Protein AF-E9I2T6-F1 (afdb_monomer)

Nearest PDB structures (foldseek):
  4p13-assembly1_A  TM=9.176E-01  e=4.698E-03  Homo sapiens
  8w0u-assembly1_B  TM=8.744E-01  e=1.359E+00  Homo sapiens

Organism: Daphnia pulex (NCBI:txid6669)

pLDDT: mean 71.27, std 19.8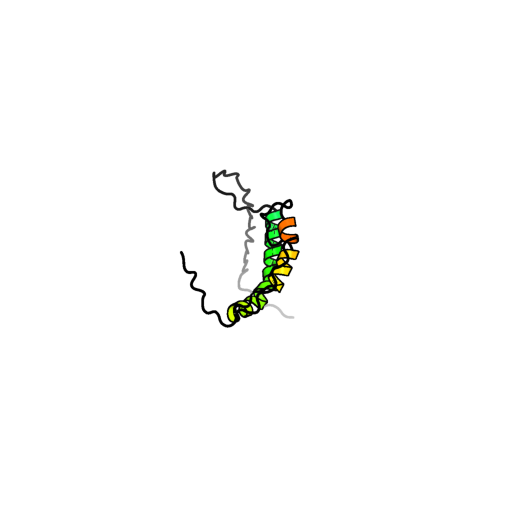, range [34.56, 97.5]

InterPro domains:
  IPR009100 Acyl-CoA dehydrogenase/oxidase, N-terminal and middle domain superfamily [SSF56645] (36-96)
  IPR013786 Acyl-CoA dehydrogenase/oxidase, N-terminal [PF02771] (41-94)
  IPR037069 Acyl-CoA dehydrogenase/oxidase, N-terminal domain superfamily [G3DSA:1.10.540.10] (24-97)

Foldseek 3Di:
DDDDDDDDDDDPPPPPPPPPPPPPPPPDDPPPPVDDDPDDDPVRVVLVVVVVVLCVPPPVVCVVVCVVLVADPVVSVVVCVVVVVPDPVDPPVCVVVVVVPDPPPRDDRPPDDPPPPPPDD

Mean predicted aligned error: 17.45 Å

Sequence (121 aa):
MAQLIKSMAGPVTLRRSFLLINMNFSAKSPQQSAGYCFELTPEQLEIQQLARQFSLSEIIPVAAHHDRTGEYPWDIIKKAHGLGLMNHHIPEEFEWILHSLPLLPQPKSIPNRKIVKWQST

Structure (mmCIF, N/CA/C/O backbone):
data_AF-E9I2T6-F1
#
_entry.id   AF-E9I2T6-F1
#
loop_
_atom_site.group_PDB
_atom_site.id
_atom_site.type_symbol
_atom_site.label_atom_id
_atom_site.label_alt_id
_atom_site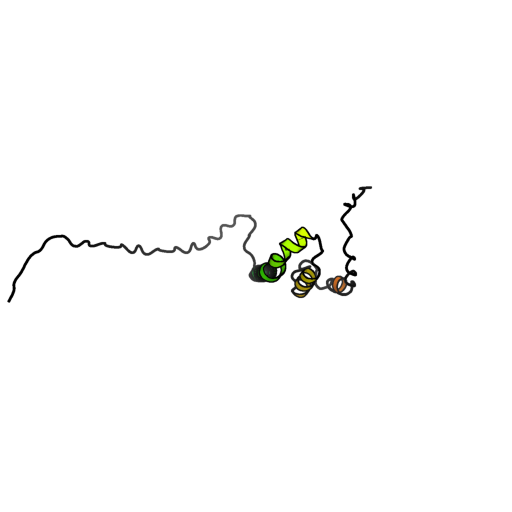.label_comp_id
_atom_site.label_asym_id
_atom_site.label_entity_id
_atom_site.label_seq_id
_atom_site.pdbx_PDB_ins_code
_atom_site.Cartn_x
_atom_site.Cartn_y
_atom_site.Cartn_z
_atom_site.occupancy
_atom_site.B_iso_or_equiv
_atom_site.auth_seq_id
_atom_site.auth_comp_id
_atom_site.auth_asym_id
_atom_site.auth_atom_id
_atom_site.pdbx_PDB_model_num
ATOM 1 N N . MET A 1 1 ? -72.414 -35.914 -20.788 1.00 43.47 1 MET A N 1
ATOM 2 C CA . MET A 1 1 ? -71.681 -37.044 -21.400 1.00 43.47 1 MET A CA 1
ATOM 3 C C . MET A 1 1 ? -70.197 -36.692 -21.306 1.00 43.47 1 MET A C 1
ATOM 5 O O . MET A 1 1 ? -69.810 -35.746 -21.962 1.00 43.47 1 MET A O 1
ATOM 9 N N . ALA A 1 2 ? -69.348 -37.223 -20.434 1.00 39.66 2 ALA A N 1
ATOM 10 C CA . ALA A 1 2 ? -69.288 -38.544 -19.8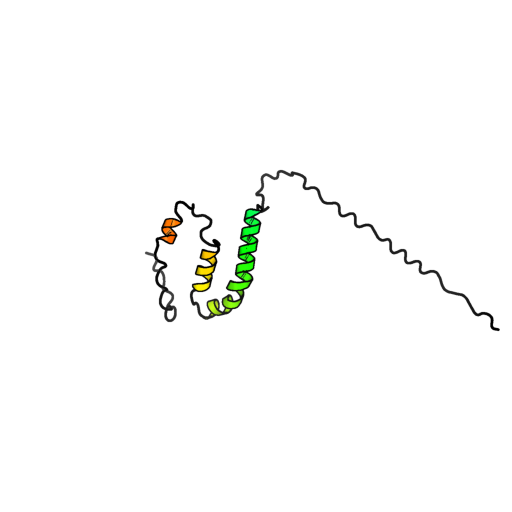38 1.00 39.66 2 ALA A CA 1
ATOM 11 C C . ALA A 1 2 ? -68.725 -38.492 -18.402 1.00 39.66 2 ALA A C 1
ATOM 13 O O . ALA A 1 2 ? -67.948 -37.614 -18.036 1.00 39.66 2 ALA A O 1
ATOM 14 N N . GLN A 1 3 ? -69.179 -39.462 -17.618 1.00 40.84 3 GLN A N 1
ATOM 15 C CA . GLN A 1 3 ? -68.729 -39.855 -16.286 1.00 40.84 3 GLN A CA 1
ATOM 16 C C . GLN A 1 3 ? -67.254 -40.343 -16.323 1.00 40.84 3 GLN A C 1
ATOM 18 O O . GLN A 1 3 ? -66.816 -40.889 -17.328 1.00 40.84 3 GLN A O 1
ATOM 23 N N . LEU A 1 4 ? -66.439 -40.035 -15.304 1.00 50.22 4 LEU A N 1
ATOM 24 C CA . LEU A 1 4 ? -66.057 -40.952 -14.206 1.00 50.22 4 LEU A CA 1
ATOM 25 C C . LEU A 1 4 ? -64.979 -41.994 -14.553 1.00 50.22 4 LEU A C 1
ATOM 27 O O . LEU A 1 4 ? -65.300 -43.014 -15.147 1.00 50.22 4 LEU A O 1
ATOM 31 N N . ILE A 1 5 ? -63.757 -41.805 -14.030 1.00 48.69 5 ILE A N 1
ATOM 32 C CA . ILE A 1 5 ? -62.898 -42.867 -13.452 1.00 48.69 5 ILE A CA 1
ATOM 33 C C . ILE A 1 5 ? -61.743 -42.204 -12.664 1.00 48.69 5 ILE A C 1
ATOM 35 O O . ILE A 1 5 ? -60.906 -41.528 -13.242 1.00 48.69 5 ILE A O 1
ATOM 39 N N . LYS A 1 6 ? -61.824 -42.185 -11.321 1.00 45.25 6 LYS A N 1
ATOM 40 C CA . LYS A 1 6 ? -61.100 -43.067 -10.365 1.00 45.25 6 LYS A CA 1
ATOM 41 C C . LYS A 1 6 ? -59.797 -42.401 -9.876 1.00 45.25 6 LYS A C 1
ATOM 43 O O . LYS A 1 6 ? -58.829 -42.301 -10.607 1.00 45.25 6 LYS A O 1
ATOM 48 N N . SER A 1 7 ? -59.816 -41.697 -8.742 1.00 45.47 7 SER A N 1
ATOM 49 C CA . SER A 1 7 ? -59.573 -42.234 -7.389 1.00 45.47 7 SER A CA 1
ATOM 50 C C . SER A 1 7 ? -58.326 -43.124 -7.292 1.00 45.47 7 SER A C 1
ATOM 52 O O . SER A 1 7 ? -58.299 -44.180 -7.916 1.00 45.47 7 SER A O 1
ATOM 54 N N . MET A 1 8 ? -57.383 -42.690 -6.437 1.00 42.19 8 MET A N 1
ATOM 55 C CA . MET A 1 8 ? -56.433 -43.450 -5.592 1.00 42.19 8 MET A CA 1
ATOM 56 C C . MET A 1 8 ? -54.970 -42.987 -5.741 1.00 42.19 8 MET A C 1
ATOM 58 O O . MET A 1 8 ? -54.266 -43.472 -6.615 1.00 42.19 8 MET A O 1
ATOM 62 N N . ALA A 1 9 ? -54.528 -42.073 -4.859 1.00 50.84 9 ALA A N 1
ATOM 63 C CA . ALA A 1 9 ? -53.241 -42.110 -4.131 1.00 50.84 9 ALA A CA 1
ATOM 64 C C . ALA A 1 9 ? -52.907 -40.740 -3.489 1.00 50.84 9 ALA A C 1
ATOM 66 O O . ALA A 1 9 ? -52.179 -39.944 -4.065 1.00 50.84 9 ALA A O 1
ATOM 67 N N . GLY A 1 10 ? -53.444 -40.506 -2.283 1.00 48.44 10 GLY A N 1
ATOM 68 C CA . GLY A 1 10 ? -52.791 -39.796 -1.167 1.00 48.44 10 GLY A CA 1
ATOM 69 C C . GLY A 1 10 ? -52.488 -38.286 -1.272 1.00 48.44 10 GLY A C 1
ATOM 70 O O . GLY A 1 10 ? -51.835 -37.839 -2.209 1.00 48.44 10 GLY A O 1
ATOM 71 N N . PRO A 1 11 ? -52.827 -37.474 -0.251 1.00 48.34 11 PRO A N 1
ATOM 72 C CA . PRO A 1 11 ? -52.209 -36.166 -0.099 1.00 48.34 11 PRO A CA 1
ATOM 73 C C . PRO A 1 11 ? -50.761 -36.361 0.376 1.00 48.34 11 PRO A C 1
ATOM 75 O O . PRO A 1 11 ? -50.518 -36.717 1.529 1.00 48.34 11 PRO A O 1
ATOM 78 N N . VAL A 1 12 ? -49.776 -36.105 -0.489 1.00 54.19 12 VAL A N 1
ATOM 79 C CA . VAL A 1 12 ? -48.412 -35.814 -0.022 1.00 54.19 12 VAL A CA 1
ATOM 80 C C . VAL A 1 12 ? -48.439 -34.397 0.533 1.00 54.19 12 VAL A C 1
ATOM 82 O O . VAL A 1 12 ? -48.076 -33.419 -0.116 1.00 54.19 12 VAL A O 1
ATOM 85 N N . THR A 1 13 ? -48.934 -34.279 1.760 1.00 46.44 13 THR A N 1
ATOM 86 C CA . THR A 1 13 ? -48.800 -33.073 2.564 1.00 46.44 13 THR A CA 1
ATOM 87 C C . THR A 1 13 ? -47.344 -32.996 3.001 1.00 46.44 13 THR A C 1
ATOM 89 O O . THR A 1 13 ? -46.995 -33.376 4.118 1.00 46.44 13 THR A O 1
ATOM 92 N N . LEU A 1 14 ? -46.457 -32.523 2.123 1.00 46.97 14 LEU A N 1
ATOM 93 C CA . LEU A 1 14 ? -45.132 -32.109 2.557 1.00 46.97 14 LEU A CA 1
ATOM 94 C C . LEU A 1 14 ? -45.321 -30.807 3.339 1.00 46.97 14 LEU A C 1
ATOM 96 O O . LEU A 1 14 ? -45.210 -29.707 2.798 1.00 46.97 14 LEU A O 1
ATOM 100 N N . ARG A 1 15 ? -45.649 -30.942 4.630 1.00 50.78 15 ARG A N 1
ATOM 101 C CA . ARG A 1 15 ? -45.423 -29.899 5.627 1.00 50.78 15 ARG A CA 1
ATOM 102 C C . ARG A 1 15 ? -43.928 -29.601 5.593 1.00 50.78 15 ARG A C 1
ATOM 104 O O . ARG A 1 15 ? -43.145 -30.196 6.325 1.00 50.78 15 ARG A O 1
ATOM 111 N N . ARG A 1 16 ? -43.517 -28.688 4.714 1.00 45.53 16 ARG A N 1
ATOM 112 C CA . ARG A 1 16 ? -42.259 -27.972 4.875 1.00 45.53 16 ARG A CA 1
ATOM 113 C C . ARG A 1 16 ? -42.463 -27.091 6.091 1.00 45.53 16 ARG A C 1
ATOM 115 O O . ARG A 1 16 ? -42.945 -25.970 5.982 1.00 45.53 16 ARG A O 1
ATOM 122 N N . SER A 1 17 ? -42.177 -27.661 7.255 1.00 46.28 17 SER A N 1
ATOM 123 C CA . SER A 1 17 ? -41.916 -26.919 8.473 1.00 46.28 17 SER A CA 1
ATOM 124 C C . SER A 1 17 ? -40.823 -25.911 8.134 1.00 46.28 17 SER A C 1
ATOM 126 O O . SER A 1 17 ? -39.640 -26.241 8.126 1.00 46.28 17 SER A O 1
ATOM 128 N N . PHE A 1 18 ? -41.234 -24.700 7.761 1.00 48.66 18 PHE A N 1
ATOM 129 C CA . PHE A 1 18 ? -40.386 -23.522 7.749 1.00 48.66 18 PHE A CA 1
ATOM 130 C C . PHE A 1 18 ? -40.036 -23.282 9.216 1.00 48.66 18 PHE A C 1
ATOM 132 O O . PHE A 1 18 ? -40.757 -22.607 9.947 1.00 48.66 18 PHE A O 1
ATOM 139 N N . LEU A 1 19 ? -38.982 -23.952 9.682 1.00 48.34 19 LEU A N 1
ATOM 140 C CA . LEU A 1 19 ? -38.331 -23.596 10.927 1.00 48.34 19 LEU A CA 1
ATOM 141 C C . LEU A 1 19 ? -37.850 -22.161 10.737 1.00 48.34 19 LEU A C 1
ATOM 143 O O . LEU A 1 19 ? -36.944 -21.896 9.950 1.00 48.34 19 LEU A O 1
ATOM 147 N N . LEU A 1 20 ? -38.534 -21.242 11.413 1.00 45.50 20 LEU A N 1
ATOM 148 C CA . LEU A 1 20 ? -38.076 -19.884 11.640 1.00 45.50 20 LEU A CA 1
ATOM 149 C C . LEU A 1 20 ? -36.666 -19.998 12.216 1.00 45.50 20 LEU A C 1
ATOM 151 O O . LEU A 1 20 ? -36.483 -20.430 13.355 1.00 45.50 20 LEU A O 1
ATOM 155 N N . ILE A 1 21 ? -35.666 -19.679 11.398 1.00 55.72 21 ILE A N 1
ATOM 156 C CA . ILE A 1 21 ? -34.298 -19.526 11.866 1.00 55.72 21 ILE A CA 1
ATOM 157 C C . ILE A 1 21 ? -34.319 -18.302 12.774 1.00 55.72 21 ILE A C 1
ATOM 159 O O . ILE A 1 21 ? -34.306 -17.159 12.323 1.00 55.72 21 ILE A O 1
ATOM 163 N N . ASN A 1 22 ? -34.414 -18.565 14.071 1.00 52.28 22 ASN A N 1
ATOM 164 C CA . ASN A 1 22 ? -34.232 -17.578 15.110 1.00 52.28 22 ASN A CA 1
ATOM 165 C C . ASN A 1 22 ? -32.730 -17.256 15.135 1.00 52.28 22 ASN A C 1
ATOM 167 O O . ASN A 1 22 ? -31.947 -17.957 15.777 1.00 52.28 22 ASN A O 1
ATOM 171 N N . MET A 1 23 ? -32.304 -16.263 14.351 1.00 53.62 23 MET A N 1
ATOM 172 C CA . MET A 1 23 ? -30.967 -15.684 14.472 1.00 53.62 23 MET A CA 1
ATOM 173 C C . MET A 1 23 ? -30.917 -14.967 15.817 1.00 53.62 23 MET A C 1
ATOM 175 O O . MET A 1 23 ? -31.220 -13.780 15.920 1.00 53.62 23 MET A O 1
ATOM 179 N N . ASN A 1 24 ? -30.571 -15.710 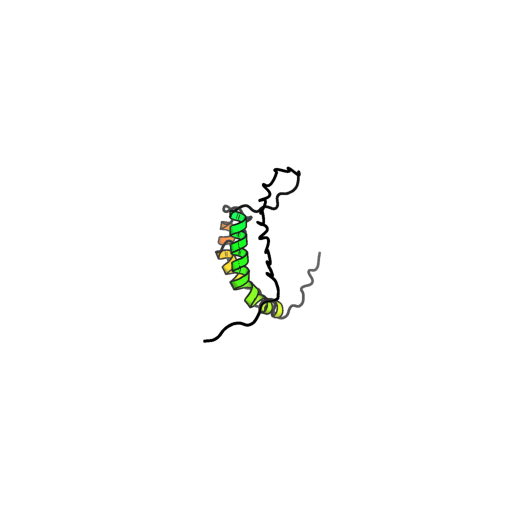16.865 1.00 50.75 24 ASN A N 1
ATOM 180 C CA . ASN A 1 24 ? -30.120 -15.120 18.109 1.00 50.75 24 ASN A CA 1
ATOM 181 C C . ASN A 1 24 ? -28.882 -14.289 17.763 1.00 50.75 24 ASN A C 1
ATOM 183 O O . ASN A 1 24 ? -27.786 -14.829 17.611 1.00 50.75 24 ASN A O 1
ATOM 187 N N . PHE A 1 25 ? -29.059 -12.976 17.608 1.00 56.19 25 PHE A N 1
ATOM 188 C CA . PHE A 1 25 ? -27.954 -12.038 17.707 1.00 56.19 25 PHE A CA 1
ATOM 189 C C . PHE A 1 25 ? -27.327 -12.286 19.074 1.00 56.19 25 PHE A C 1
ATOM 191 O O . PHE A 1 25 ? -27.916 -11.966 20.106 1.00 56.19 25 PHE A O 1
ATOM 198 N N . SER A 1 26 ? -26.162 -12.929 19.084 1.00 59.88 26 SER A N 1
ATOM 199 C CA . SER A 1 26 ? -25.343 -13.042 20.279 1.00 59.88 26 SER A CA 1
ATOM 200 C C . SER A 1 26 ? -24.961 -11.621 20.678 1.00 59.88 26 SER A C 1
ATOM 202 O O . SER A 1 26 ? -24.014 -11.055 20.134 1.00 59.88 26 SER A O 1
ATOM 204 N N . ALA A 1 27 ? -25.728 -11.019 21.587 1.00 58.31 27 ALA A N 1
ATOM 205 C CA . ALA A 1 27 ? -25.314 -9.816 22.283 1.00 58.31 27 ALA A CA 1
ATOM 206 C C . ALA A 1 27 ? -23.953 -10.134 22.910 1.00 58.31 27 ALA A C 1
ATOM 208 O O . ALA A 1 27 ? -23.851 -11.046 23.732 1.00 58.31 27 ALA A O 1
ATOM 209 N N . LYS A 1 28 ? -22.893 -9.460 22.450 1.00 56.22 28 LYS A N 1
ATOM 210 C CA . LYS A 1 28 ? -21.554 -9.610 23.022 1.00 56.22 28 LYS A CA 1
ATOM 211 C C . LYS A 1 28 ? -21.655 -9.285 24.512 1.00 56.22 28 LYS A C 1
ATOM 213 O O . LYS A 1 28 ? -21.861 -8.133 24.885 1.00 56.22 28 LYS A O 1
ATOM 218 N N . SER A 1 29 ? -21.537 -10.300 25.360 1.00 54.22 29 SER A N 1
ATOM 219 C CA . SER A 1 29 ? -21.240 -10.112 26.775 1.00 54.22 29 SER A CA 1
ATOM 220 C C . SER A 1 29 ? -19.899 -9.377 26.885 1.00 54.22 29 SER A C 1
ATOM 222 O O . SER A 1 29 ? -18.972 -9.751 26.157 1.00 54.22 29 SER A O 1
ATOM 224 N N . PRO A 1 30 ? -19.726 -8.385 27.780 1.00 57.25 30 PRO A N 1
ATOM 225 C CA . PRO A 1 30 ? -18.413 -7.831 28.060 1.00 57.25 30 PRO A CA 1
ATOM 226 C C . PRO A 1 30 ? -17.663 -8.847 28.925 1.00 57.25 30 PRO A C 1
ATOM 228 O O . PRO A 1 30 ? -17.516 -8.692 30.134 1.00 57.25 30 PRO A O 1
ATOM 231 N N . GLN A 1 31 ? -17.224 -9.938 28.302 1.00 55.75 31 GLN A N 1
ATOM 232 C CA . GLN A 1 31 ? -16.267 -10.839 28.910 1.00 55.75 31 GLN A CA 1
ATOM 233 C C . GLN A 1 31 ? -14.922 -10.118 28.804 1.00 55.75 31 GLN A C 1
ATOM 235 O O . GLN A 1 31 ? -14.231 -10.210 27.792 1.00 55.75 31 GLN A O 1
ATOM 240 N N . GLN A 1 32 ? -14.578 -9.332 29.824 1.00 63.19 32 GLN A N 1
ATOM 241 C CA . GLN A 1 32 ? -13.222 -8.825 29.997 1.00 63.19 32 GLN A CA 1
ATOM 242 C C . GLN A 1 32 ? -12.307 -10.018 30.291 1.00 63.19 32 GLN A C 1
ATOM 244 O O . GLN A 1 32 ? -11.952 -10.304 31.430 1.00 63.19 32 GLN A O 1
ATOM 249 N N . SER A 1 33 ? -11.917 -10.740 29.242 1.00 58.38 33 SER A N 1
ATOM 250 C CA . SER A 1 33 ? -10.593 -11.336 29.226 1.00 58.38 33 SER A CA 1
ATOM 251 C C . SER A 1 33 ? -9.610 -10.173 29.235 1.00 58.38 33 SER A C 1
ATOM 253 O O . SER A 1 33 ? -9.725 -9.283 28.391 1.00 58.38 33 SER A O 1
ATOM 255 N N . ALA A 1 34 ? -8.649 -10.173 30.152 1.00 65.44 34 ALA A N 1
ATOM 256 C CA . ALA A 1 34 ? -7.469 -9.316 30.075 1.00 65.44 34 ALA A CA 1
ATOM 257 C C . ALA A 1 34 ? -6.590 -9.750 28.879 1.00 65.44 34 ALA A C 1
ATOM 259 O O . ALA A 1 34 ? -5.488 -10.258 29.044 1.00 65.44 34 ALA A O 1
ATOM 260 N N . GLY A 1 35 ? -7.137 -9.649 27.671 1.00 77.00 35 GLY A N 1
ATOM 261 C CA . GLY A 1 35 ? -6.537 -10.033 26.405 1.00 77.00 35 GLY A CA 1
ATOM 262 C C . GLY A 1 35 ? -6.621 -8.874 25.421 1.00 77.00 35 GLY A C 1
ATOM 263 O O . GLY A 1 35 ? -7.411 -7.945 25.597 1.00 77.00 35 GLY A O 1
ATOM 264 N N . TYR A 1 36 ? -5.780 -8.912 24.393 1.00 80.62 36 TYR A N 1
ATOM 265 C CA . TYR A 1 36 ? -5.759 -7.881 23.361 1.00 80.62 36 TYR A CA 1
ATOM 266 C C . TYR A 1 36 ? -7.083 -7.856 22.586 1.00 80.62 36 TYR A C 1
ATOM 268 O O . TYR A 1 36 ? -7.586 -8.894 22.157 1.00 80.62 36 TYR A O 1
ATOM 276 N N . CYS A 1 37 ? -7.637 -6.658 22.397 1.00 82.88 37 CYS A N 1
ATOM 277 C CA . CYS A 1 37 ? -8.763 -6.441 21.498 1.00 82.88 37 CYS A CA 1
ATOM 278 C C . CYS A 1 37 ? -8.243 -6.376 20.054 1.00 82.88 37 CYS A C 1
ATOM 280 O O . CYS A 1 37 ? -7.369 -5.566 19.756 1.00 82.88 37 CYS A O 1
ATOM 282 N N . PHE A 1 38 ? -8.776 -7.223 19.170 1.00 88.88 38 PHE A N 1
ATOM 283 C CA . PHE A 1 38 ? -8.437 -7.246 17.737 1.00 88.88 38 PHE A CA 1
ATOM 284 C C . PHE A 1 38 ? -9.464 -6.509 16.867 1.00 88.88 38 PHE A C 1
ATOM 286 O O . PHE A 1 38 ? -9.377 -6.541 15.639 1.00 88.88 38 PHE A O 1
ATOM 293 N N . GLU A 1 39 ? -10.463 -5.878 17.485 1.00 92.81 39 GLU A N 1
ATOM 294 C CA . GLU A 1 39 ? -11.424 -5.052 16.764 1.00 92.81 39 GLU A CA 1
ATOM 295 C C . GLU A 1 39 ? -10.749 -3.748 16.348 1.00 92.81 39 GLU A C 1
ATOM 297 O O . GLU A 1 39 ? -10.190 -3.029 17.176 1.00 92.81 39 GLU A O 1
ATOM 302 N N . LEU A 1 40 ? -10.784 -3.470 15.047 1.00 92.62 40 LEU A N 1
ATOM 303 C CA . LEU A 1 40 ? -10.231 -2.248 14.483 1.00 92.62 40 LEU A CA 1
ATOM 304 C C . LEU A 1 40 ? -11.188 -1.078 14.713 1.00 92.62 40 LEU A C 1
ATOM 306 O O . LEU A 1 40 ? -12.409 -1.236 14.633 1.00 92.62 40 LEU A O 1
ATOM 310 N N . THR A 1 41 ? -10.628 0.106 14.952 1.00 94.56 41 THR A N 1
ATOM 311 C CA . THR A 1 41 ? -11.408 1.347 14.976 1.00 94.56 41 THR A CA 1
ATOM 312 C C . THR A 1 41 ? -11.989 1.640 13.582 1.00 94.56 41 THR A C 1
ATOM 314 O O . THR A 1 41 ? -11.467 1.138 12.580 1.00 94.56 41 THR A O 1
ATOM 317 N N . PRO A 1 42 ? -13.054 2.458 13.473 1.00 94.56 42 PRO A N 1
ATOM 318 C CA . PRO A 1 42 ? -13.607 2.850 12.174 1.00 94.56 42 PRO A CA 1
ATOM 319 C C . PRO A 1 42 ? -12.549 3.437 11.227 1.00 94.56 42 PRO A C 1
ATOM 321 O O . PRO A 1 42 ? -12.446 3.015 10.081 1.00 94.56 42 PRO A O 1
ATOM 324 N N . GLU A 1 43 ? -11.682 4.306 11.743 1.00 92.19 43 GLU A N 1
ATOM 325 C CA . GLU A 1 43 ? -10.563 4.892 10.998 1.00 92.19 43 GLU A CA 1
ATOM 326 C C . GLU A 1 43 ? -9.556 3.831 10.517 1.00 92.19 43 GLU A C 1
ATOM 328 O O . GLU A 1 43 ? -9.156 3.809 9.354 1.00 92.19 43 GLU A O 1
ATOM 333 N N . GLN A 1 44 ? -9.189 2.872 11.374 1.00 93.38 44 GLN A N 1
ATOM 334 C CA . GLN A 1 44 ? -8.303 1.769 10.984 1.00 93.38 44 GLN A CA 1
ATOM 335 C C . GLN A 1 44 ? -8.927 0.881 9.897 1.00 93.38 44 GLN A C 1
ATOM 337 O O . GLN A 1 44 ? -8.213 0.362 9.035 1.00 93.38 44 GLN A O 1
ATOM 342 N N . LEU A 1 45 ? -10.252 0.698 9.918 1.00 95.62 45 LEU A N 1
ATOM 343 C CA . LEU A 1 45 ? -10.974 -0.026 8.871 1.00 95.62 45 LEU A CA 1
ATOM 344 C C . LEU A 1 45 ? -10.958 0.728 7.541 1.00 95.62 45 LEU A C 1
ATOM 346 O O . LEU A 1 45 ? -10.807 0.090 6.500 1.00 95.62 45 LEU A O 1
ATOM 350 N N . GLU A 1 46 ? -11.083 2.052 7.559 1.00 94.81 46 GLU A N 1
ATOM 351 C CA . GLU A 1 46 ? -11.005 2.892 6.359 1.00 94.81 46 GLU A CA 1
ATOM 352 C C . GLU A 1 46 ? -9.615 2.818 5.718 1.00 94.81 46 GLU A C 1
ATOM 354 O O . GLU A 1 46 ? -9.503 2.513 4.527 1.00 94.81 46 GLU A O 1
ATOM 359 N N . ILE A 1 47 ? -8.550 2.962 6.514 1.00 94.06 47 ILE A N 1
ATOM 360 C CA . ILE A 1 47 ? -7.163 2.816 6.039 1.00 94.06 47 ILE A CA 1
ATOM 361 C C . ILE A 1 47 ? -6.940 1.409 5.465 1.00 94.06 47 ILE A C 1
ATOM 363 O O . ILE A 1 47 ? -6.351 1.242 4.394 1.00 94.06 47 ILE A O 1
ATOM 367 N N . GLN A 1 48 ? -7.455 0.375 6.137 1.00 95.38 48 GLN A N 1
ATOM 368 C CA . GLN A 1 48 ? -7.371 -1.000 5.650 1.00 95.38 48 GLN A CA 1
ATOM 369 C C . GLN A 1 48 ? -8.096 -1.184 4.307 1.00 95.38 48 GLN A C 1
ATOM 371 O O . GLN A 1 48 ? -7.595 -1.891 3.428 1.00 95.38 48 GLN A O 1
ATOM 376 N N . GLN A 1 49 ? -9.278 -0.589 4.138 1.00 96.69 49 GLN A N 1
ATOM 377 C CA . GLN A 1 49 ? -10.036 -0.658 2.888 1.00 96.69 49 GLN A CA 1
ATOM 378 C C . GLN A 1 49 ? -9.300 0.051 1.752 1.00 96.69 49 GLN A C 1
ATOM 380 O O . GLN A 1 49 ? -9.141 -0.543 0.683 1.00 96.69 49 GLN A O 1
ATOM 385 N N . LEU A 1 50 ? -8.777 1.253 2.003 1.00 95.94 50 LEU A N 1
ATOM 386 C CA . LEU A 1 50 ? -7.969 2.006 1.046 1.00 95.94 50 LEU A CA 1
ATOM 387 C C . LEU A 1 50 ? -6.741 1.199 0.599 1.00 95.94 50 LEU A C 1
ATOM 389 O O . LEU A 1 50 ? -6.509 1.024 -0.598 1.00 95.94 50 LEU A O 1
ATOM 393 N N . ALA A 1 51 ? -5.996 0.628 1.550 1.00 96.00 51 ALA A N 1
ATOM 394 C CA . ALA A 1 51 ? -4.816 -0.183 1.262 1.00 96.00 51 ALA A CA 1
ATOM 395 C C . ALA A 1 51 ? -5.147 -1.427 0.417 1.00 96.00 51 ALA A C 1
ATOM 397 O O . ALA A 1 51 ? -4.404 -1.778 -0.506 1.00 96.00 51 ALA A O 1
ATOM 398 N N . ARG A 1 52 ? -6.277 -2.095 0.695 1.00 97.50 52 ARG A N 1
ATOM 399 C CA . ARG A 1 52 ? -6.739 -3.252 -0.091 1.00 97.50 52 ARG A CA 1
ATOM 400 C C . ARG A 1 52 ? -7.103 -2.861 -1.517 1.00 97.50 52 ARG A C 1
ATOM 402 O O . ARG A 1 52 ? -6.691 -3.548 -2.449 1.00 97.50 52 ARG A O 1
ATOM 409 N N . GLN A 1 53 ? -7.851 -1.774 -1.687 1.00 97.38 53 GLN A N 1
ATOM 410 C CA . GLN A 1 53 ? -8.23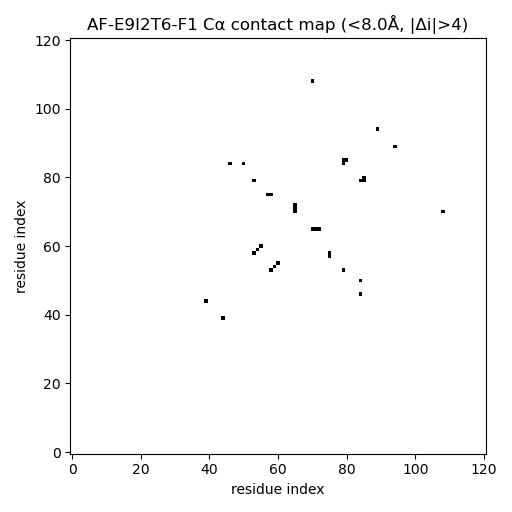7 -1.278 -3.007 1.00 97.38 53 GLN A CA 1
ATOM 411 C C . GLN A 1 53 ? -7.007 -0.904 -3.833 1.00 97.38 53 GLN A C 1
ATOM 413 O O . GLN A 1 53 ? -6.863 -1.395 -4.950 1.00 97.38 53 GLN A O 1
ATOM 418 N N . PHE A 1 54 ? -6.079 -0.144 -3.246 1.00 96.94 54 PHE A N 1
ATOM 419 C CA . PHE A 1 54 ? -4.815 0.215 -3.886 1.00 96.94 54 PHE A CA 1
ATOM 420 C C . PHE A 1 54 ? -4.002 -1.021 -4.298 1.00 96.94 54 PHE A C 1
ATOM 422 O O . PHE A 1 54 ? -3.480 -1.096 -5.410 1.00 96.94 54 PHE A O 1
ATOM 429 N N . SER A 1 55 ? -3.936 -2.034 -3.431 1.00 97.06 55 SER A N 1
ATOM 430 C CA . SER A 1 55 ? -3.207 -3.272 -3.726 1.00 97.06 55 SER A CA 1
ATOM 431 C C . SER A 1 55 ? -3.808 -4.034 -4.911 1.00 97.06 55 SER A C 1
ATOM 433 O O . SER A 1 55 ? -3.069 -4.545 -5.753 1.00 97.06 55 SER A O 1
ATOM 435 N N . LEU A 1 56 ? -5.139 -4.093 -4.998 1.00 97.44 56 LEU A N 1
ATOM 436 C CA . LEU A 1 56 ? -5.855 -4.739 -6.100 1.00 97.44 56 LEU A CA 1
ATOM 437 C C . LEU A 1 56 ? -5.677 -4.000 -7.428 1.00 97.44 56 LEU A C 1
ATOM 439 O O . LEU A 1 56 ? -5.504 -4.652 -8.456 1.00 97.44 56 LEU A O 1
ATOM 443 N N . SER A 1 57 ? -5.714 -2.667 -7.414 1.00 96.81 57 SER A N 1
ATOM 444 C CA . SER A 1 57 ? -5.649 -1.862 -8.635 1.00 96.81 57 SER A CA 1
ATOM 445 C C . SER A 1 57 ? -4.228 -1.642 -9.150 1.00 96.81 57 SER A C 1
ATOM 447 O O . SER A 1 57 ? -4.022 -1.653 -10.358 1.00 96.81 57 SER A O 1
ATOM 449 N N . GLU A 1 58 ? -3.255 -1.430 -8.261 1.00 95.81 58 GLU A N 1
ATOM 450 C CA . GLU A 1 58 ? -1.922 -0.934 -8.635 1.00 95.81 58 GLU A CA 1
ATOM 451 C C . GLU A 1 58 ? -0.802 -1.948 -8.386 1.00 95.81 58 GLU A C 1
ATOM 453 O O . GLU A 1 58 ? 0.141 -2.001 -9.167 1.00 95.81 58 GLU A O 1
ATOM 458 N N . ILE A 1 59 ? -0.880 -2.772 -7.334 1.00 94.88 59 ILE A N 1
ATOM 459 C CA . ILE A 1 59 ? 0.217 -3.689 -6.965 1.00 94.88 59 ILE A CA 1
ATOM 460 C C . ILE A 1 59 ? 0.085 -5.033 -7.686 1.00 94.88 59 ILE A C 1
ATOM 462 O O . ILE A 1 59 ? 1.000 -5.462 -8.390 1.00 94.88 59 ILE A O 1
ATOM 466 N N . ILE A 1 60 ? -1.050 -5.715 -7.511 1.00 96.69 60 ILE A N 1
ATOM 467 C CA . ILE A 1 60 ? -1.266 -7.087 -7.996 1.00 96.69 60 ILE A CA 1
ATOM 468 C C . ILE A 1 60 ? -1.026 -7.244 -9.511 1.00 96.69 60 ILE A C 1
ATOM 470 O O . ILE A 1 60 ? -0.361 -8.213 -9.886 1.00 96.69 60 ILE A O 1
ATOM 474 N N . PRO A 1 61 ? -1.475 -6.325 -10.392 1.00 96.50 61 PRO A N 1
ATOM 475 C CA . PRO A 1 61 ? -1.302 -6.488 -11.839 1.00 96.50 61 PRO A CA 1
ATOM 476 C C . PRO A 1 61 ? 0.161 -6.524 -12.300 1.00 96.50 61 PRO A C 1
ATOM 478 O O . PRO A 1 61 ? 0.490 -7.195 -13.277 1.00 96.50 61 PRO A O 1
ATOM 481 N N . VAL A 1 62 ? 1.047 -5.818 -11.596 1.00 94.00 62 VAL A N 1
ATOM 482 C CA . VAL A 1 62 ? 2.462 -5.650 -11.973 1.00 94.00 62 VAL A CA 1
ATOM 483 C C . VAL A 1 62 ? 3.421 -6.419 -11.064 1.00 94.00 62 VAL A C 1
ATOM 485 O O . VAL A 1 62 ? 4.610 -6.516 -11.369 1.00 94.00 62 VAL A O 1
ATOM 488 N N . ALA A 1 63 ? 2.922 -7.041 -9.991 1.00 92.94 63 ALA A N 1
ATOM 489 C CA . ALA A 1 63 ? 3.721 -7.808 -9.037 1.00 92.94 63 ALA A CA 1
ATOM 490 C C . ALA A 1 63 ? 4.585 -8.884 -9.720 1.00 92.94 63 ALA A C 1
ATOM 492 O O . ALA A 1 63 ? 5.792 -8.944 -9.498 1.00 92.94 63 ALA A O 1
ATOM 493 N N . ALA A 1 64 ? 4.002 -9.678 -10.625 1.00 94.00 64 ALA A N 1
ATOM 494 C CA . ALA A 1 64 ? 4.729 -10.724 -11.351 1.00 94.00 64 ALA A CA 1
ATOM 495 C C . ALA A 1 64 ? 5.780 -10.175 -12.333 1.00 94.00 64 ALA A C 1
ATOM 497 O O . ALA A 1 64 ? 6.693 -10.894 -12.737 1.00 94.00 64 ALA A O 1
ATOM 498 N N . HIS A 1 65 ? 5.640 -8.928 -12.788 1.00 92.19 65 HIS A N 1
ATOM 499 C CA . HIS A 1 65 ? 6.663 -8.276 -13.601 1.00 92.19 65 HIS A CA 1
ATOM 500 C C . HIS A 1 65 ? 7.847 -7.868 -12.723 1.00 92.19 65 HIS A C 1
ATOM 502 O O . HIS A 1 65 ? 8.962 -8.308 -12.989 1.00 92.19 65 HIS A O 1
ATOM 508 N N . HIS A 1 66 ? 7.591 -7.124 -11.643 1.00 89.75 66 HIS A N 1
ATOM 509 C CA . HIS A 1 66 ? 8.634 -6.652 -10.730 1.00 89.75 66 HIS A CA 1
ATOM 510 C C . HIS A 1 66 ? 9.374 -7.785 -10.008 1.00 89.75 66 HIS A C 1
ATOM 512 O O . HIS A 1 66 ? 10.570 -7.661 -9.760 1.00 89.75 66 HIS A O 1
ATOM 518 N N . ASP A 1 67 ? 8.710 -8.909 -9.725 1.00 91.56 67 ASP A N 1
ATOM 519 C CA . ASP A 1 67 ? 9.365 -10.105 -9.180 1.00 91.56 67 ASP A CA 1
ATOM 520 C C . ASP A 1 67 ? 10.364 -10.717 -10.178 1.00 91.56 67 ASP A C 1
ATOM 522 O O . ASP A 1 67 ? 11.512 -10.999 -9.833 1.00 91.56 67 ASP A O 1
ATOM 526 N N . ARG A 1 68 ? 9.966 -10.835 -11.455 1.00 90.69 68 ARG A N 1
ATOM 527 C CA . ARG A 1 68 ? 10.816 -11.391 -12.522 1.00 90.69 68 ARG A CA 1
ATOM 528 C C . ARG A 1 68 ? 11.973 -10.476 -12.909 1.00 90.69 68 ARG A C 1
ATOM 530 O O . ARG A 1 68 ? 13.067 -10.967 -13.171 1.00 90.69 68 ARG A O 1
ATOM 537 N N . THR A 1 69 ? 11.735 -9.169 -13.008 1.00 88.69 69 THR A N 1
ATOM 538 C CA . THR A 1 69 ? 12.758 -8.203 -13.440 1.00 88.69 69 THR A CA 1
ATOM 539 C C . THR A 1 69 ? 13.634 -7.730 -12.285 1.00 88.69 69 THR A C 1
ATOM 541 O O . THR A 1 69 ? 14.780 -7.336 -12.495 1.00 88.69 69 THR A O 1
ATOM 544 N N . GLY A 1 70 ? 13.119 -7.772 -11.054 1.00 85.44 70 GLY A N 1
ATOM 545 C CA . GLY A 1 70 ? 13.773 -7.193 -9.886 1.00 85.44 70 GLY A CA 1
ATOM 546 C C . GLY A 1 70 ? 13.858 -5.663 -9.929 1.00 85.44 70 GLY A C 1
ATOM 547 O O . GLY A 1 70 ? 14.632 -5.090 -9.158 1.00 85.44 70 GLY A O 1
ATOM 548 N N . GLU A 1 71 ? 13.108 -5.015 -10.827 1.00 86.81 71 GLU A N 1
ATOM 549 C CA . GLU A 1 71 ? 13.027 -3.560 -10.948 1.00 86.81 71 GLU A CA 1
ATOM 550 C C . GLU A 1 71 ? 12.235 -2.962 -9.789 1.00 86.81 71 GLU A C 1
ATOM 552 O O . GLU A 1 71 ? 11.167 -3.455 -9.420 1.00 86.81 71 GLU A O 1
ATOM 557 N N . TYR A 1 72 ? 12.745 -1.868 -9.227 1.00 83.81 72 TYR A N 1
ATOM 558 C CA . TYR A 1 72 ? 12.109 -1.217 -8.089 1.00 83.81 72 TYR A CA 1
ATOM 559 C C . TYR A 1 72 ? 10.842 -0.449 -8.530 1.00 83.81 72 TYR A C 1
ATOM 561 O O . TYR A 1 72 ? 10.942 0.400 -9.422 1.00 83.81 72 TYR A O 1
ATOM 569 N N . PRO A 1 73 ? 9.663 -0.697 -7.922 1.00 90.38 73 PRO A N 1
ATOM 570 C CA . PRO A 1 73 ? 8.365 -0.207 -8.401 1.00 90.38 73 PRO A CA 1
ATOM 571 C C . PRO A 1 73 ? 8.088 1.249 -7.989 1.00 90.38 73 PRO A C 1
ATOM 573 O O . PRO A 1 73 ? 7.150 1.554 -7.252 1.00 90.38 73 PRO A O 1
ATOM 576 N N . TRP A 1 74 ? 8.920 2.175 -8.459 1.00 87.81 74 TRP A N 1
ATOM 577 C CA . TRP A 1 74 ? 8.881 3.582 -8.055 1.00 87.81 74 TRP A CA 1
ATOM 578 C C . TRP A 1 74 ? 7.544 4.277 -8.286 1.00 87.81 74 TRP A C 1
ATOM 580 O O . TRP A 1 74 ? 7.132 5.086 -7.457 1.00 87.81 74 TRP A O 1
ATOM 590 N N . ASP A 1 75 ? 6.870 3.971 -9.390 1.00 90.31 75 ASP A N 1
ATOM 591 C CA . ASP A 1 75 ? 5.602 4.616 -9.725 1.00 90.31 75 ASP A CA 1
ATOM 592 C C . ASP A 1 75 ? 4.505 4.228 -8.731 1.00 90.31 75 ASP A C 1
ATOM 594 O O . ASP A 1 75 ? 3.727 5.078 -8.301 1.00 90.31 75 ASP A O 1
ATOM 598 N N . ILE A 1 76 ? 4.503 2.973 -8.279 1.00 92.25 76 ILE A N 1
ATOM 599 C CA . ILE A 1 76 ? 3.578 2.479 -7.255 1.00 92.25 76 ILE A CA 1
ATOM 600 C C . ILE A 1 76 ? 3.884 3.143 -5.912 1.00 92.25 76 ILE A C 1
ATOM 602 O O . ILE A 1 76 ? 2.973 3.620 -5.243 1.00 92.25 76 ILE A O 1
ATOM 606 N N . ILE A 1 77 ? 5.164 3.227 -5.533 1.00 90.12 77 ILE A N 1
ATOM 607 C CA . ILE A 1 77 ? 5.587 3.849 -4.269 1.00 90.12 77 ILE A CA 1
ATOM 608 C C . ILE A 1 77 ? 5.193 5.328 -4.219 1.00 90.12 77 ILE A C 1
ATOM 610 O O . ILE A 1 77 ? 4.660 5.788 -3.214 1.00 90.12 77 ILE A O 1
ATOM 614 N N . LYS A 1 78 ? 5.378 6.071 -5.315 1.00 88.81 78 LYS A N 1
ATOM 615 C CA . LYS A 1 78 ? 4.966 7.480 -5.392 1.00 88.81 78 LYS A CA 1
ATOM 616 C C . LYS A 1 78 ? 3.456 7.649 -5.248 1.00 88.81 78 LYS A C 1
ATOM 618 O O . LYS A 1 78 ? 3.016 8.549 -4.537 1.00 88.81 78 LYS A O 1
ATOM 623 N N . LYS A 1 79 ? 2.663 6.777 -5.881 1.00 91.56 79 LYS A N 1
ATOM 624 C CA . LYS A 1 79 ? 1.200 6.781 -5.726 1.00 91.56 79 LYS A CA 1
ATOM 625 C C . LYS A 1 79 ? 0.786 6.444 -4.290 1.00 91.56 79 LYS A C 1
ATOM 627 O O . LYS A 1 79 ? -0.044 7.148 -3.729 1.00 91.56 79 LYS A O 1
ATOM 632 N N . ALA A 1 80 ? 1.389 5.421 -3.681 1.00 91.38 80 ALA A N 1
ATOM 633 C CA . ALA A 1 80 ? 1.116 5.033 -2.296 1.00 91.38 80 ALA A CA 1
ATOM 634 C C . ALA A 1 80 ? 1.441 6.168 -1.312 1.00 91.38 80 ALA A C 1
ATOM 636 O O . ALA A 1 80 ? 0.646 6.449 -0.420 1.00 91.38 80 ALA A O 1
ATOM 637 N N . HIS A 1 81 ? 2.568 6.856 -1.515 1.00 88.06 81 HIS A N 1
ATOM 638 C CA . HIS A 1 81 ? 2.951 8.026 -0.728 1.00 88.06 81 HIS A CA 1
ATOM 639 C C . HIS A 1 81 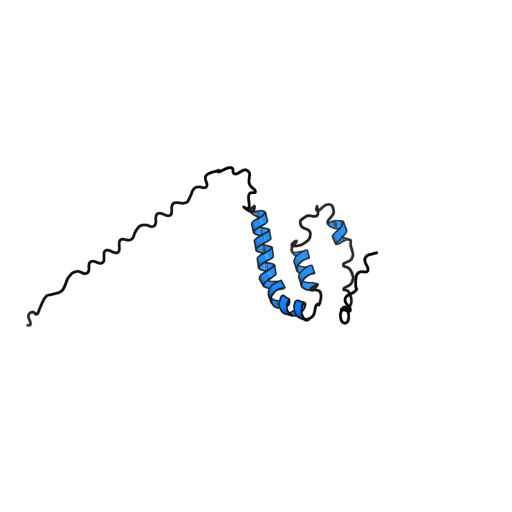? 1.935 9.166 -0.867 1.00 88.06 81 HIS A C 1
ATOM 641 O O . HIS A 1 81 ? 1.501 9.723 0.133 1.00 88.06 81 HIS A O 1
ATOM 647 N N . GLY A 1 82 ? 1.503 9.482 -2.094 1.00 86.12 82 GLY A N 1
ATOM 648 C CA . GLY A 1 82 ? 0.488 10.515 -2.334 1.00 86.12 82 GLY A CA 1
ATOM 649 C C . GLY A 1 82 ? -0.892 10.197 -1.745 1.00 86.12 82 GLY A C 1
ATOM 650 O O . GLY A 1 82 ? -1.668 11.111 -1.494 1.00 86.12 82 GLY A O 1
ATOM 651 N N . LEU A 1 83 ? -1.195 8.919 -1.502 1.00 89.25 83 LEU A N 1
ATOM 652 C CA . LEU A 1 83 ? -2.420 8.467 -0.831 1.00 89.25 83 LEU A CA 1
ATOM 653 C C . LEU A 1 83 ? -2.287 8.403 0.699 1.00 89.25 83 LEU A C 1
ATOM 655 O O . LEU A 1 83 ? -3.212 7.945 1.364 1.00 89.25 83 LEU A O 1
ATOM 659 N N . GLY A 1 84 ? -1.138 8.797 1.257 1.00 88.00 84 GLY A N 1
ATOM 660 C CA . GLY A 1 84 ? -0.872 8.698 2.691 1.00 88.00 84 GLY A CA 1
ATOM 661 C C . GLY A 1 84 ? -0.680 7.264 3.189 1.00 88.00 84 GLY A C 1
ATOM 662 O O . GLY A 1 84 ? -0.569 7.058 4.387 1.00 88.00 84 GLY A O 1
ATOM 663 N N . LEU A 1 85 ? -0.574 6.265 2.299 1.00 90.75 85 LEU A N 1
ATOM 664 C CA . LEU A 1 85 ? -0.384 4.852 2.662 1.00 90.75 85 LEU A CA 1
ATOM 665 C C . LEU A 1 85 ? 1.049 4.526 3.128 1.00 90.75 85 LEU A C 1
ATOM 667 O O . LEU A 1 85 ? 1.404 3.361 3.329 1.00 90.75 85 LEU A O 1
ATOM 671 N N . MET A 1 86 ? 1.886 5.544 3.306 1.00 87.62 86 MET A N 1
ATOM 672 C CA . MET A 1 86 ? 3.264 5.440 3.766 1.00 87.62 86 MET A CA 1
ATOM 673 C C . MET A 1 86 ? 3.468 6.348 4.974 1.00 87.62 86 MET A C 1
ATOM 675 O O . MET A 1 86 ? 2.841 7.390 5.081 1.00 87.62 86 MET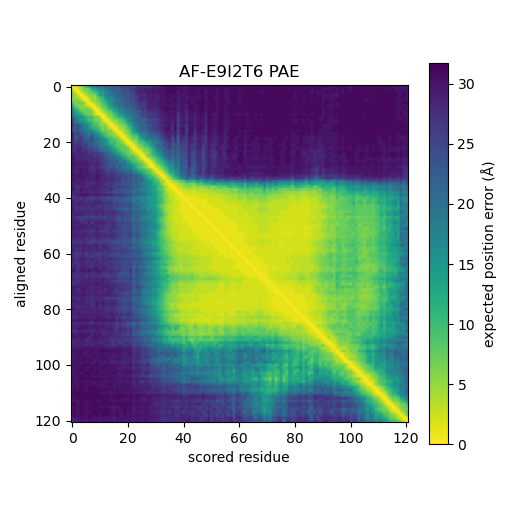 A O 1
ATOM 679 N N . ASN A 1 87 ? 4.385 5.968 5.865 1.00 81.50 87 ASN A N 1
ATOM 680 C CA . ASN A 1 87 ? 4.847 6.824 6.964 1.00 81.50 87 ASN A CA 1
ATOM 681 C C . ASN A 1 87 ? 3.801 7.214 8.031 1.00 81.50 87 ASN A C 1
ATOM 683 O O . ASN A 1 87 ? 4.084 8.088 8.836 1.00 81.50 87 ASN A O 1
ATOM 687 N N . HIS A 1 88 ? 2.673 6.503 8.147 1.00 78.88 88 HIS A N 1
ATOM 688 C CA . HIS A 1 88 ? 1.601 6.781 9.130 1.00 78.88 88 HIS A CA 1
ATOM 689 C C . HIS A 1 88 ? 2.021 6.886 10.614 1.00 78.88 88 HIS A C 1
ATOM 691 O O . HIS A 1 88 ? 1.229 7.306 11.448 1.00 78.88 88 HIS A O 1
ATOM 697 N N . HIS A 1 89 ? 3.220 6.425 10.980 1.00 77.88 89 HIS A N 1
ATOM 698 C CA . HIS A 1 89 ? 3.726 6.458 12.357 1.00 77.88 89 HIS A CA 1
ATOM 699 C C . HIS A 1 89 ? 4.588 7.692 12.651 1.00 77.88 89 HIS A C 1
ATOM 701 O O . HIS A 1 89 ? 5.040 7.860 13.783 1.00 77.88 89 HIS A O 1
ATOM 707 N N . ILE A 1 90 ? 4.873 8.510 11.637 1.00 79.56 90 ILE A N 1
ATOM 708 C CA . ILE A 1 90 ? 5.689 9.709 11.772 1.00 79.56 90 ILE A CA 1
ATOM 709 C C . ILE A 1 90 ? 4.750 10.868 12.109 1.00 79.56 90 ILE A C 1
ATOM 711 O O . ILE A 1 90 ? 3.813 11.115 11.353 1.00 79.56 90 ILE A O 1
ATOM 715 N N . PRO A 1 91 ? 4.973 11.569 13.231 1.00 77.69 91 PRO A N 1
ATOM 716 C CA . PRO A 1 91 ? 4.219 12.771 13.555 1.00 77.69 91 PRO A CA 1
ATOM 717 C C . PRO A 1 91 ? 4.325 13.813 12.432 1.00 77.69 91 PRO A C 1
ATOM 719 O O . PRO A 1 91 ? 5.402 14.005 11.865 1.00 77.69 91 PRO A O 1
ATOM 722 N N . GLU A 1 92 ? 3.230 14.518 12.148 1.00 75.00 92 GLU A N 1
ATOM 723 C CA . GLU A 1 92 ? 3.141 15.530 11.078 1.00 75.00 92 GLU A CA 1
ATOM 724 C C . GLU A 1 92 ? 4.240 16.606 11.199 1.00 75.00 92 GLU A C 1
ATOM 726 O O . GLU A 1 92 ? 4.839 17.039 10.213 1.00 75.00 92 GLU A O 1
ATOM 731 N N . GLU A 1 93 ? 4.611 16.950 12.435 1.00 77.06 93 GLU A N 1
ATOM 732 C CA . GLU A 1 93 ? 5.706 17.870 12.772 1.00 77.06 93 GLU A CA 1
ATOM 733 C C . GLU A 1 93 ? 7.092 17.437 12.261 1.00 77.06 93 GLU A C 1
ATOM 735 O O . GLU A 1 93 ? 8.007 18.256 12.255 1.00 77.06 93 GLU A O 1
ATOM 740 N N . PHE A 1 94 ? 7.266 16.188 11.819 1.00 73.69 94 PHE A N 1
ATOM 741 C CA . PHE A 1 94 ? 8.490 15.676 11.192 1.00 73.69 94 PHE A CA 1
ATOM 742 C C . PHE A 1 94 ? 8.281 15.237 9.739 1.00 73.69 94 PHE A C 1
ATOM 744 O O . PHE A 1 94 ? 9.250 14.921 9.048 1.00 73.69 94 PHE A O 1
ATOM 751 N N . GLU A 1 95 ? 7.048 15.258 9.233 1.00 66.44 95 GLU A N 1
ATOM 752 C CA . GLU A 1 95 ? 6.740 14.897 7.848 1.00 66.44 95 GLU A CA 1
ATOM 753 C C . GLU A 1 95 ? 7.403 15.863 6.849 1.00 66.44 95 GLU A C 1
ATOM 755 O O . GLU A 1 95 ? 7.827 15.463 5.760 1.00 66.44 95 GLU A O 1
ATOM 760 N N . TRP A 1 96 ? 7.622 17.120 7.258 1.00 64.75 96 TRP A N 1
ATOM 761 C CA . TRP A 1 96 ? 8.383 18.099 6.476 1.00 64.75 96 TRP A CA 1
ATOM 762 C C . TRP A 1 96 ? 9.831 17.665 6.216 1.00 64.75 96 TRP A C 1
ATOM 764 O O . TRP A 1 96 ? 10.384 18.035 5.182 1.00 64.75 96 TRP A O 1
ATOM 774 N N . ILE A 1 97 ? 10.450 16.860 7.092 1.00 67.19 97 ILE A N 1
ATOM 775 C CA . ILE A 1 97 ? 11.809 16.337 6.872 1.00 67.19 97 ILE A CA 1
ATOM 776 C C . ILE A 1 97 ? 11.803 15.398 5.662 1.00 67.19 97 ILE A C 1
ATOM 778 O O . ILE A 1 97 ? 12.718 15.435 4.846 1.00 67.19 97 ILE A O 1
ATOM 782 N N . LEU A 1 98 ? 10.737 14.616 5.485 1.00 65.06 98 LEU A N 1
ATOM 783 C CA . LEU A 1 98 ? 10.584 13.714 4.344 1.00 65.06 98 LEU A CA 1
ATOM 784 C C . LEU A 1 98 ? 10.189 14.444 3.058 1.00 65.06 98 LEU A C 1
ATOM 786 O O . LEU A 1 98 ? 10.679 14.085 1.993 1.00 65.06 98 LEU A O 1
ATOM 790 N N . HIS A 1 99 ? 9.362 15.490 3.147 1.00 61.91 99 HIS A N 1
ATOM 791 C CA . HIS A 1 99 ? 9.008 16.327 1.993 1.00 61.91 99 HIS A CA 1
ATOM 792 C C . HIS A 1 99 ? 10.168 17.208 1.501 1.00 61.91 99 HIS A C 1
ATOM 794 O O . HIS A 1 99 ? 10.250 17.516 0.312 1.00 61.91 99 HIS A O 1
ATOM 800 N N . SER A 1 100 ? 11.059 17.627 2.405 1.00 60.22 100 SER A N 1
ATOM 801 C CA . SER A 1 100 ? 12.248 18.428 2.077 1.00 60.22 100 SER A CA 1
ATOM 802 C C . SER A 1 100 ? 13.444 17.585 1.631 1.00 60.22 100 SER A C 1
ATOM 804 O O . SER A 1 100 ? 14.351 18.110 0.981 1.00 60.22 100 SER A O 1
ATOM 806 N N . LEU A 1 101 ? 13.441 16.280 1.920 1.00 63.75 101 LEU A N 1
ATOM 807 C CA . LEU A 1 101 ? 14.399 15.342 1.353 1.00 63.75 101 LEU A CA 1
ATOM 808 C C . LEU A 1 101 ? 14.137 15.210 -0.156 1.00 63.75 101 LEU A C 1
ATOM 810 O O . LEU A 1 101 ? 13.062 14.755 -0.556 1.00 63.75 101 LEU A O 1
ATOM 814 N N . PRO A 1 102 ? 15.100 15.576 -1.024 1.00 61.00 102 PRO A N 1
ATOM 815 C CA . PRO A 1 102 ? 14.953 15.323 -2.446 1.00 61.00 102 PRO A CA 1
ATOM 816 C C . PRO A 1 102 ? 14.761 13.819 -2.630 1.00 61.00 102 PRO A C 1
ATOM 818 O O . PRO A 1 102 ? 15.570 13.032 -2.130 1.00 61.00 102 PRO A O 1
ATOM 821 N N . LEU A 1 103 ? 13.691 13.422 -3.335 1.00 62.91 103 LEU A N 1
ATOM 822 C CA . LEU A 1 103 ? 13.507 12.031 -3.740 1.00 62.91 103 LEU A CA 1
ATOM 823 C C . LEU A 1 103 ? 14.821 11.580 -4.363 1.00 62.91 103 LEU A C 1
ATOM 825 O O . LEU A 1 103 ? 15.266 12.173 -5.352 1.00 62.91 103 LEU A O 1
ATOM 829 N N . LEU A 1 104 ? 15.464 10.591 -3.735 1.00 65.38 104 LEU A N 1
ATOM 830 C CA . LEU A 1 104 ? 16.754 10.118 -4.207 1.00 65.38 104 LEU A CA 1
ATOM 831 C C . LEU A 1 104 ? 16.616 9.815 -5.701 1.00 65.38 104 LEU A C 1
ATOM 833 O O . LEU A 1 104 ? 15.625 9.192 -6.103 1.00 65.38 104 LEU A O 1
ATOM 837 N N . PRO A 1 105 ? 17.554 10.298 -6.536 1.00 62.84 105 PRO A N 1
ATOM 838 C CA . PRO A 1 105 ? 17.489 10.038 -7.959 1.00 62.84 105 PRO A CA 1
ATOM 839 C C . PRO A 1 105 ? 17.384 8.532 -8.154 1.00 62.84 105 PRO A C 1
ATOM 841 O O . PRO A 1 105 ? 18.092 7.772 -7.485 1.00 62.84 105 PRO A O 1
ATOM 844 N N . GLN A 1 106 ? 16.486 8.116 -9.051 1.00 62.44 106 GLN A N 1
ATOM 845 C CA . GLN A 1 106 ? 16.252 6.698 -9.286 1.00 62.44 106 GLN A CA 1
ATOM 846 C C . GLN A 1 1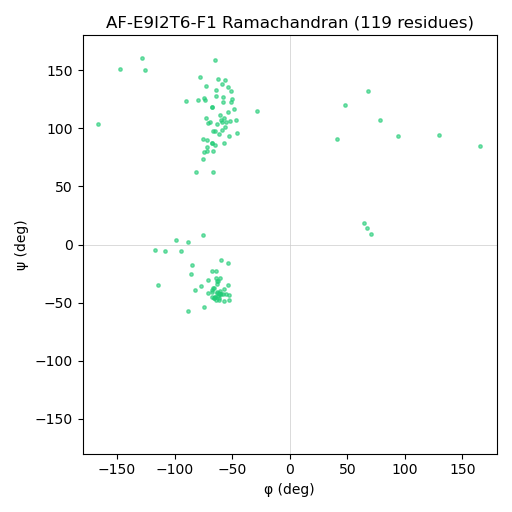06 ? 17.596 6.012 -9.525 1.00 62.44 106 GLN A C 1
ATOM 848 O O . GLN A 1 106 ? 18.332 6.449 -10.423 1.00 62.44 106 GLN A O 1
ATOM 853 N N . PRO A 1 107 ? 17.961 4.981 -8.734 1.00 61.19 107 PRO A N 1
ATOM 854 C CA . PRO A 1 107 ? 19.177 4.248 -9.013 1.00 61.19 107 PRO A CA 1
ATOM 855 C C . PRO A 1 107 ? 19.032 3.711 -10.433 1.00 61.19 107 PRO A C 1
ATOM 857 O O . PRO A 1 107 ? 18.052 3.032 -10.749 1.00 61.19 107 PRO A O 1
ATOM 860 N N . LYS A 1 108 ? 19.978 4.066 -11.311 1.00 57.19 108 LYS A N 1
ATOM 861 C CA . LYS A 1 108 ? 20.047 3.492 -12.658 1.00 57.19 108 LYS A CA 1
ATOM 862 C C . LYS A 1 108 ? 19.987 1.978 -12.475 1.00 57.19 108 LYS A C 1
ATOM 864 O O . LYS A 1 108 ? 20.757 1.466 -11.662 1.00 57.19 108 LYS A O 1
ATOM 869 N N . SER A 1 109 ? 19.034 1.325 -13.149 1.00 57.16 109 SER A N 1
ATOM 870 C CA . SER A 1 109 ? 18.753 -0.116 -13.066 1.00 57.16 109 SER A CA 1
ATOM 871 C C . SER A 1 109 ? 20.021 -0.887 -12.718 1.00 57.16 109 SER A C 1
ATOM 873 O O . SER A 1 109 ? 20.977 -0.835 -13.494 1.00 57.16 109 SER A O 1
ATOM 875 N N . ILE A 1 110 ? 20.068 -1.522 -11.543 1.00 56.88 110 ILE A N 1
ATOM 876 C CA . ILE A 1 110 ? 21.281 -2.207 -11.087 1.00 56.88 110 ILE A CA 1
ATOM 877 C C . ILE A 1 110 ? 21.586 -3.294 -12.124 1.00 56.88 110 ILE A C 1
ATOM 879 O O . ILE A 1 110 ? 20.803 -4.242 -12.237 1.00 56.88 110 ILE A O 1
ATOM 883 N N . PRO A 1 111 ? 22.676 -3.181 -12.905 1.00 47.22 111 PRO A N 1
ATOM 884 C CA . PRO A 1 111 ? 22.971 -4.179 -13.911 1.00 47.22 111 PRO A CA 1
ATOM 885 C C . PRO A 1 111 ? 23.333 -5.471 -13.182 1.00 47.22 111 PRO A C 1
ATOM 887 O O . PRO A 1 111 ? 24.283 -5.499 -12.406 1.00 47.22 111 PRO A O 1
ATOM 890 N N . ASN A 1 112 ? 22.524 -6.506 -13.423 1.00 51.94 112 ASN A N 1
ATOM 891 C CA . ASN A 1 112 ? 22.732 -7.908 -13.072 1.00 51.94 112 ASN A CA 1
ATOM 892 C C . ASN A 1 112 ? 23.342 -8.121 -11.669 1.00 51.94 112 ASN A C 1
ATOM 894 O O . ASN A 1 112 ? 24.564 -8.139 -11.516 1.00 51.94 112 ASN A O 1
ATOM 898 N N . ARG A 1 113 ? 22.485 -8.269 -10.641 1.00 56.41 113 ARG A N 1
ATOM 899 C CA . ARG A 1 113 ? 22.874 -8.419 -9.223 1.00 56.41 113 ARG A CA 1
ATOM 900 C C . ARG A 1 113 ? 24.015 -9.435 -9.053 1.00 56.41 113 ARG A C 1
ATOM 902 O O . ARG A 1 113 ? 23.781 -10.621 -8.837 1.00 56.41 113 ARG A O 1
ATOM 909 N N . LYS A 1 114 ? 25.259 -8.960 -8.983 1.00 51.03 114 LYS A N 1
ATOM 910 C CA . LYS A 1 114 ? 26.216 -9.573 -8.067 1.00 51.03 114 LYS A CA 1
ATOM 911 C C . LYS A 1 114 ? 25.702 -9.195 -6.692 1.00 51.03 114 LYS A C 1
ATOM 913 O O . LYS A 1 114 ? 25.755 -8.026 -6.325 1.00 51.03 114 LYS A O 1
ATOM 918 N N . ILE A 1 115 ? 25.102 -10.164 -6.004 1.00 50.25 115 ILE A N 1
ATOM 919 C CA . ILE A 1 115 ? 24.692 -10.044 -4.606 1.00 50.25 115 ILE A CA 1
ATOM 920 C C . ILE A 1 115 ? 25.880 -9.428 -3.873 1.00 50.25 115 ILE A C 1
ATOM 922 O O . ILE A 1 115 ? 26.927 -10.066 -3.739 1.00 50.25 115 ILE A O 1
ATOM 926 N N . VAL A 1 116 ? 25.751 -8.159 -3.489 1.00 49.62 116 VAL A N 1
ATOM 927 C CA . VAL A 1 116 ? 26.738 -7.497 -2.649 1.00 4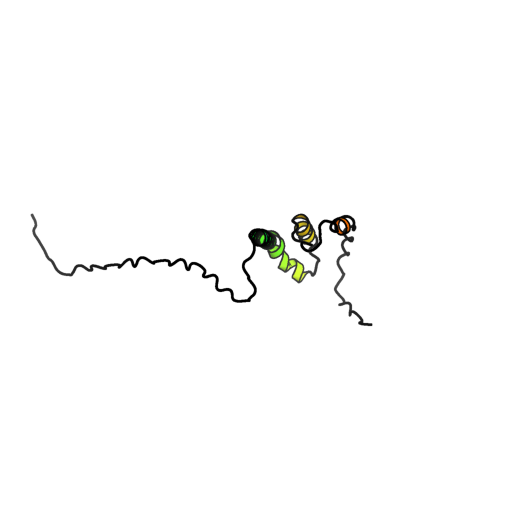9.62 116 VAL A CA 1
ATOM 928 C C . VAL A 1 116 ? 26.691 -8.280 -1.347 1.00 49.62 116 VAL A C 1
ATOM 930 O O . VAL A 1 116 ? 25.722 -8.192 -0.596 1.00 49.62 116 VAL A O 1
ATOM 933 N N . LYS A 1 117 ? 27.693 -9.140 -1.128 1.00 37.78 117 LYS A N 1
ATOM 934 C CA . LYS A 1 117 ? 27.953 -9.692 0.196 1.00 37.78 117 LYS A CA 1
ATOM 935 C C . LYS A 1 117 ? 28.201 -8.480 1.075 1.00 37.78 117 LYS A C 1
ATOM 937 O O . LYS A 1 117 ? 29.246 -7.846 0.951 1.00 37.78 117 LYS A O 1
ATOM 942 N N . TRP A 1 118 ? 27.228 -8.149 1.911 1.00 35.25 118 TRP A N 1
ATOM 943 C CA . TRP A 1 118 ? 27.446 -7.270 3.043 1.00 35.25 118 TRP A CA 1
ATOM 944 C C . TRP A 1 118 ? 28.559 -7.915 3.867 1.00 35.25 118 TRP A C 1
ATOM 946 O O . TRP A 1 118 ? 28.344 -8.942 4.508 1.00 35.25 118 TRP A O 1
ATOM 956 N N . GLN A 1 119 ? 29.784 -7.401 3.738 1.00 34.56 119 GLN A N 1
ATOM 957 C CA . GLN A 1 119 ? 30.853 -7.768 4.650 1.00 34.56 119 GLN A CA 1
ATOM 958 C C . GLN A 1 119 ? 30.494 -7.117 5.977 1.00 34.56 119 GLN A C 1
ATOM 960 O O . GLN A 1 119 ? 30.564 -5.902 6.127 1.00 34.56 119 GLN A O 1
ATOM 965 N N . SER A 1 120 ? 30.014 -7.943 6.897 1.00 41.72 120 SER A N 1
ATOM 966 C CA . SER A 1 120 ? 29.913 -7.624 8.309 1.00 41.72 120 SER A CA 1
ATOM 967 C C . SER A 1 120 ? 31.331 -7.440 8.852 1.00 41.72 120 SER A C 1
ATOM 969 O O . SER A 1 120 ? 32.022 -8.429 9.104 1.00 41.72 120 SER A O 1
ATOM 971 N N . THR A 1 121 ? 31.771 -6.188 8.947 1.00 49.47 121 THR A N 1
ATOM 972 C CA . THR A 1 121 ? 32.804 -5.753 9.900 1.00 49.47 121 THR A CA 1
ATOM 973 C C . THR A 1 121 ? 32.160 -5.375 11.215 1.00 49.47 121 THR A C 1
ATOM 975 O O . THR A 1 121 ? 31.082 -4.742 11.154 1.00 49.47 121 THR A O 1
#

Solvent-accessible surface area (backbone atoms only — not comparable to full-atom values): 8438 Å² total; per-residue (Å²): 141,80,84,88,83,81,89,90,80,77,88,83,75,76,76,74,75,77,72,77,81,76,78,74,76,77,73,80,70,89,73,81,61,100,61,87,81,85,77,71,52,73,68,56,48,51,55,50,49,52,54,51,51,48,38,64,72,62,42,58,81,46,44,72,52,37,67,74,69,66,54,79,65,57,70,58,52,55,51,37,48,76,68,55,76,49,68,83,87,58,57,74,95,54,48,57,61,62,72,69,45,74,77,72,74,79,74,72,77,77,78,74,82,71,76,76,75,78,78,84,125

Radius of gyration: 31.79 Å; Cα contacts (8 Å, |Δi|>4): 17; chains: 1; bounding box: 104×62×52 Å

Secondary structure (DSSP, 8-state):
---------------------------------SS---PPPHHHHHHHHHHHHHIIIIIHHHHHHHHHH----HHHHHHHHHTT-S-TTS-HHHHHHHHHSPPPPPPP---S---------